Protein AF-A0A2M7GR58-F1 (afdb_monomer_lite)

pLDDT: mean 93.55, std 8.05, range [54.44, 98.44]

Radius of gyration: 18.48 Å; chains: 1; bounding box: 37×31×49 Å

Foldseek 3Di:
DLLVVDDPVCNVPVLVNLQVQLPDPDLVSNQVNLQSVVVVVVCQQWPPGPPVDDRDDSVVSSVVSNVVSVCVVCVNVDPDDCVCLVCLVVCLVAQEEAEAECAAPPDHVVVVVSSCVSSDPRYHYDHQDRTYHDCPDPSNVVSVVVVVVVCVVPPD

Secondary structure (DSSP, 8-state):
--GGGS-TTGGG-HHHHHHHHHT-S-HHHHHHHHHHHHHHHHTTS-SSPPSS-----HHHHHHHHHHHHHHHHTGGG-SSS-HHHHTGGGTTTS-EEEEEETT-SSS-HHHHHHHHHHHGGGEEEEEETT--S-TTSHHHHHHHHHHHHHHHHHH-

Structure (mmCIF, N/CA/C/O backbone):
data_AF-A0A2M7GR58-F1
#
_entry.id   AF-A0A2M7GR58-F1
#
loop_
_atom_site.group_PDB
_atom_site.id
_atom_site.type_symbol
_atom_site.label_atom_id
_atom_site.label_alt_id
_atom_site.label_comp_id
_atom_site.label_asym_id
_atom_site.label_entity_id
_atom_site.label_seq_id
_atom_site.pdbx_PDB_ins_code
_atom_site.Cartn_x
_atom_site.Cartn_y
_atom_site.Cartn_z
_atom_site.occupancy
_atom_site.B_iso_or_equiv
_atom_site.auth_seq_id
_atom_site.auth_comp_id
_atom_site.auth_asym_id
_atom_site.auth_atom_id
_atom_site.pdbx_PDB_model_num
ATOM 1 N N . ASP A 1 1 ? -0.752 2.632 20.221 1.00 73.44 1 ASP A N 1
ATOM 2 C CA . ASP A 1 1 ? -0.985 1.403 19.451 1.00 73.44 1 ASP A CA 1
ATOM 3 C C . ASP A 1 1 ? -2.390 1.497 18.858 1.00 73.44 1 ASP A C 1
ATOM 5 O O . ASP A 1 1 ? -3.279 1.997 19.540 1.00 73.44 1 ASP A O 1
ATOM 9 N N . LEU A 1 2 ? -2.560 1.154 17.578 1.00 89.31 2 LEU A N 1
ATOM 10 C CA . LEU A 1 2 ? -3.825 1.288 16.843 1.00 89.31 2 LEU A CA 1
ATOM 11 C C . LEU A 1 2 ? -4.918 0.441 17.514 1.00 89.31 2 LEU A C 1
ATOM 13 O O . LEU A 1 2 ? -5.988 0.927 17.863 1.00 89.31 2 LEU A O 1
ATOM 17 N N . VAL A 1 3 ? -4.598 -0.821 17.805 1.00 93.44 3 VAL A N 1
ATOM 18 C CA . VAL A 1 3 ? -5.557 -1.796 18.345 1.00 93.44 3 VAL A CA 1
ATOM 19 C C . VAL A 1 3 ? -5.870 -1.538 19.823 1.00 93.44 3 VAL A C 1
ATOM 21 O O . VAL A 1 3 ? -6.957 -1.865 20.296 1.00 93.44 3 VAL A O 1
ATOM 24 N N . SER A 1 4 ? -4.966 -0.894 20.568 1.00 92.62 4 SER A N 1
ATOM 25 C CA . SER A 1 4 ? -5.182 -0.596 21.992 1.00 92.62 4 SER A CA 1
ATOM 26 C C . SER A 1 4 ? -6.291 0.431 22.252 1.00 92.62 4 SER A C 1
ATOM 28 O O . SER A 1 4 ? -6.685 0.607 23.401 1.00 92.62 4 SER A O 1
ATOM 30 N N . ARG A 1 5 ? -6.748 1.154 21.220 1.00 92.88 5 ARG A N 1
ATOM 31 C CA . ARG A 1 5 ? -7.836 2.146 21.307 1.00 92.88 5 ARG A CA 1
ATOM 32 C C . ARG A 1 5 ? -9.227 1.534 21.129 1.00 92.88 5 ARG A C 1
ATOM 34 O O . ARG A 1 5 ? -10.212 2.232 21.358 1.00 92.88 5 ARG A O 1
ATOM 41 N N . LEU A 1 6 ? -9.283 0.275 20.703 1.00 95.75 6 LEU A N 1
ATOM 42 C CA . LEU A 1 6 ? -10.509 -0.444 20.393 1.00 95.75 6 LEU A CA 1
ATOM 43 C C . LEU A 1 6 ? -10.975 -1.280 21.589 1.00 95.75 6 LEU A C 1
ATOM 45 O O . LEU A 1 6 ? -10.151 -1.801 22.351 1.00 95.75 6 LEU A O 1
ATOM 49 N N . ASP A 1 7 ? -12.286 -1.438 21.740 1.00 96.56 7 ASP A N 1
ATOM 50 C CA . ASP A 1 7 ? -12.864 -2.419 22.661 1.00 96.56 7 ASP A CA 1
ATOM 51 C C . ASP A 1 7 ? -12.791 -3.860 22.106 1.00 96.56 7 ASP A C 1
ATOM 53 O O . ASP A 1 7 ? -12.335 -4.106 20.990 1.00 96.56 7 ASP A O 1
ATOM 57 N N . GLU A 1 8 ? -13.201 -4.856 22.898 1.00 96.62 8 GLU A N 1
ATOM 58 C CA . GLU A 1 8 ? -13.115 -6.270 22.492 1.00 96.62 8 GLU A CA 1
ATOM 59 C C . GLU A 1 8 ? -14.002 -6.631 21.290 1.00 96.62 8 GLU A C 1
ATOM 61 O O . GLU A 1 8 ? -13.688 -7.578 20.562 1.00 96.62 8 GLU A O 1
ATOM 66 N N . GLN A 1 9 ? -15.091 -5.891 21.067 1.00 96.69 9 GLN A N 1
ATOM 67 C CA . GLN A 1 9 ? -15.973 -6.089 19.923 1.00 96.69 9 GLN A CA 1
ATOM 68 C C . GLN A 1 9 ? -15.368 -5.454 18.667 1.00 96.69 9 GLN A C 1
ATOM 70 O O . GLN A 1 9 ? -15.301 -6.105 17.626 1.00 96.69 9 GLN A O 1
ATOM 75 N N . GLU A 1 10 ? -14.872 -4.222 18.771 1.00 96.56 10 GLU A N 1
ATOM 76 C CA . GLU A 1 10 ? -14.177 -3.510 17.697 1.00 96.56 10 GLU A CA 1
ATOM 77 C C . GLU A 1 10 ? -12.921 -4.265 17.227 1.00 96.56 10 GLU A C 1
ATOM 79 O O . GLU A 1 10 ? -12.618 -4.289 16.036 1.00 96.56 10 GLU A O 1
ATOM 84 N N . LYS A 1 11 ? -12.215 -4.956 18.131 1.00 96.38 11 LYS A N 1
ATOM 85 C CA . LYS A 1 11 ? -11.037 -5.775 17.787 1.00 96.38 11 LYS A CA 1
ATOM 86 C C . LYS A 1 11 ? -11.334 -6.966 16.874 1.00 96.38 11 LYS A C 1
ATOM 88 O O . LYS A 1 11 ? -10.402 -7.478 16.259 1.00 96.38 11 LYS A O 1
ATOM 93 N N . GLN A 1 12 ? -12.588 -7.417 16.782 1.00 97.00 12 GLN A N 1
ATOM 94 C CA . GLN A 1 12 ? -12.956 -8.524 15.889 1.00 97.00 12 GLN A CA 1
ATOM 95 C C . GLN A 1 12 ? -12.867 -8.125 14.409 1.00 97.00 12 GLN A C 1
ATOM 97 O O . GLN A 1 12 ? -12.612 -8.979 13.564 1.00 97.00 12 GLN A O 1
ATOM 102 N N . ASP A 1 13 ? -13.049 -6.837 14.105 1.00 97.25 13 ASP A N 1
ATOM 103 C CA . ASP A 1 13 ? -12.882 -6.268 12.769 1.00 97.25 13 ASP A CA 1
ATOM 104 C C . ASP A 1 13 ? -12.360 -4.829 12.883 1.00 97.25 13 ASP A C 1
ATOM 106 O O . ASP A 1 13 ? -13.108 -3.847 12.876 1.00 97.25 13 ASP A O 1
ATOM 110 N N . VAL A 1 14 ? -11.034 -4.723 13.005 1.00 96.62 14 VAL A N 1
ATOM 111 C CA . VAL A 1 14 ? -10.322 -3.449 13.178 1.00 96.62 14 VAL A CA 1
ATOM 112 C C . VAL A 1 14 ? -10.626 -2.485 12.030 1.00 96.62 14 VAL A C 1
ATOM 114 O O . VAL A 1 14 ? -10.794 -1.288 12.263 1.00 96.62 14 VAL A O 1
ATOM 117 N N . LEU A 1 15 ? -10.728 -2.988 10.796 1.00 96.81 15 LEU A N 1
ATOM 118 C CA . LEU A 1 15 ? -10.986 -2.152 9.629 1.00 96.81 15 LEU A CA 1
ATOM 119 C C . LEU A 1 15 ? -12.408 -1.580 9.665 1.00 96.81 15 LEU A C 1
ATOM 121 O O . LEU A 1 15 ? -12.582 -0.374 9.482 1.00 96.81 15 LEU A O 1
ATOM 125 N N . ALA A 1 16 ? -13.417 -2.416 9.925 1.00 97.50 16 ALA A N 1
ATOM 126 C CA . ALA A 1 16 ? -14.797 -1.952 10.031 1.00 97.50 16 ALA A CA 1
ATOM 127 C C . ALA A 1 16 ? -14.978 -0.962 11.193 1.00 97.50 16 ALA A C 1
ATOM 129 O O . ALA A 1 16 ? -15.662 0.053 11.030 1.00 97.50 16 ALA A O 1
ATOM 130 N N . ALA A 1 17 ? -14.326 -1.214 12.333 1.00 97.44 17 ALA A N 1
ATOM 131 C CA . ALA A 1 17 ? -14.343 -0.318 13.485 1.00 97.44 17 ALA A CA 1
ATOM 132 C C . ALA A 1 17 ? -13.756 1.058 13.138 1.00 97.44 17 ALA A C 1
ATOM 134 O O . ALA A 1 17 ? -14.419 2.082 13.322 1.00 97.44 17 ALA A O 1
ATOM 135 N N . TYR A 1 18 ? -12.548 1.101 12.568 1.00 97.69 18 TYR A N 1
ATOM 136 C CA . TYR A 1 18 ? -11.923 2.365 12.181 1.00 97.69 18 TYR A CA 1
ATOM 137 C C . TYR A 1 18 ? -12.708 3.095 11.092 1.00 97.69 18 TYR A C 1
ATOM 139 O O . TYR A 1 18 ? -12.902 4.302 11.211 1.00 97.69 18 TYR A O 1
ATOM 147 N N . HIS A 1 19 ? -13.245 2.392 10.092 1.00 98.12 19 HIS A N 1
ATOM 148 C CA . HIS A 1 19 ? -14.119 3.013 9.096 1.00 98.12 19 HIS A CA 1
ATOM 149 C C . HIS A 1 19 ? -15.336 3.687 9.751 1.00 98.12 19 HIS A C 1
ATOM 151 O O . HIS A 1 19 ? -15.616 4.852 9.475 1.00 98.12 19 HIS A O 1
ATOM 157 N N . ALA A 1 20 ? -16.035 3.007 10.666 1.00 96.94 20 ALA A N 1
ATOM 158 C CA . ALA A 1 20 ? -17.197 3.579 11.350 1.00 96.94 20 ALA A CA 1
ATOM 159 C C . ALA A 1 20 ? -16.842 4.835 12.167 1.00 96.94 20 ALA A C 1
ATOM 161 O O . ALA A 1 20 ? -17.563 5.834 12.118 1.00 96.94 20 ALA A O 1
ATOM 162 N N . ARG A 1 21 ? -15.710 4.811 12.877 1.00 96.69 21 ARG A N 1
ATOM 163 C CA . ARG A 1 21 ? -15.220 5.939 13.687 1.00 96.69 21 ARG A CA 1
ATOM 164 C C . ARG A 1 21 ? -14.787 7.125 12.821 1.00 96.69 21 ARG A C 1
ATOM 166 O O . ARG A 1 21 ? -15.076 8.272 13.150 1.00 96.69 21 ARG A O 1
ATOM 173 N N . LEU A 1 22 ? -14.154 6.858 11.680 1.00 97.44 22 LEU A N 1
ATOM 174 C CA . LEU A 1 22 ? -13.642 7.872 10.752 1.00 97.44 22 LEU A CA 1
ATOM 175 C C . LEU A 1 22 ? -14.723 8.492 9.852 1.00 97.44 22 LEU A C 1
ATOM 177 O O . LEU A 1 22 ? -14.525 9.583 9.315 1.00 97.44 22 LEU A O 1
ATOM 181 N N . MET A 1 23 ? -15.877 7.842 9.692 1.00 97.06 23 MET A N 1
ATOM 182 C CA . MET A 1 23 ? -17.001 8.380 8.912 1.00 97.06 23 MET A CA 1
ATOM 183 C C . MET A 1 23 ? -17.931 9.307 9.705 1.00 97.06 23 MET A C 1
ATOM 185 O O . MET A 1 23 ? -18.877 9.847 9.133 1.00 97.06 23 MET A O 1
ATOM 189 N N . GLN A 1 24 ? -17.668 9.540 10.994 1.00 95.12 24 GLN A N 1
ATOM 190 C CA . GLN A 1 24 ? -18.413 10.523 11.787 1.00 95.12 24 GLN A CA 1
ATOM 191 C C . GLN A 1 24 ? -18.279 11.935 11.199 1.00 95.12 24 GLN A C 1
ATOM 193 O O . GLN A 1 24 ? -17.208 12.312 10.731 1.00 95.12 24 GLN A O 1
ATOM 198 N N . GLU A 1 25 ? -19.339 12.747 11.254 1.00 94.62 25 GLU A N 1
ATOM 199 C CA . GLU A 1 25 ? -19.321 14.113 10.702 1.00 94.62 25 GLU A CA 1
ATOM 200 C C . GLU A 1 25 ? -18.455 15.081 11.525 1.00 94.62 25 GLU A C 1
ATOM 202 O O . GLU A 1 25 ? -17.779 15.945 10.956 1.00 94.62 25 GLU A O 1
ATOM 207 N N . ASP A 1 26 ? -18.414 14.904 12.849 1.00 95.81 26 ASP A N 1
ATOM 208 C CA . ASP A 1 26 ? -17.619 15.739 13.750 1.00 95.81 26 ASP A CA 1
ATOM 209 C C . ASP A 1 26 ? -16.119 15.438 13.609 1.00 95.81 26 ASP A C 1
ATOM 211 O O . ASP A 1 26 ? -15.635 14.358 13.953 1.00 95.81 26 ASP A O 1
ATOM 215 N N . VAL A 1 27 ? -15.376 16.429 13.111 1.00 93.75 27 VAL A N 1
ATOM 216 C CA . VAL A 1 27 ? -13.919 16.368 12.927 1.00 93.75 27 VAL A CA 1
ATOM 217 C C . VAL A 1 27 ? -13.210 16.153 14.262 1.00 93.75 27 VAL A C 1
ATOM 219 O O . VAL A 1 27 ? -12.264 15.373 14.330 1.00 93.75 27 VAL A O 1
ATOM 222 N N . ASN A 1 28 ? -13.665 16.813 15.331 1.00 93.69 28 ASN A N 1
ATOM 223 C CA . ASN A 1 28 ? -13.009 16.726 16.633 1.00 93.69 28 ASN A CA 1
ATOM 224 C C . ASN A 1 28 ? -13.177 15.332 17.242 1.00 93.69 28 ASN A C 1
ATOM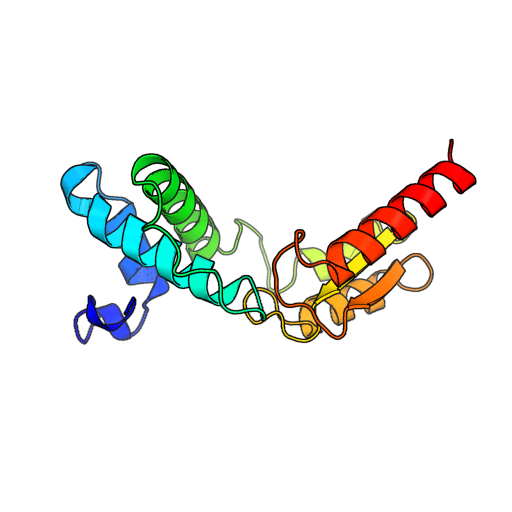 226 O O . ASN A 1 28 ? -12.242 14.820 17.855 1.00 93.69 28 ASN A O 1
ATOM 230 N N . ALA A 1 29 ? -14.343 14.711 17.038 1.00 92.31 29 ALA A N 1
ATOM 231 C CA . ALA A 1 29 ? -14.637 13.374 17.544 1.00 92.31 29 ALA A CA 1
ATOM 232 C C . ALA A 1 29 ? -13.734 12.298 16.919 1.00 92.31 29 ALA A C 1
ATOM 234 O O . ALA A 1 29 ? -13.268 11.407 17.627 1.00 92.31 29 ALA A O 1
ATOM 235 N N . ARG A 1 30 ? -13.431 12.408 15.617 1.00 95.44 30 ARG A N 1
ATOM 236 C CA . ARG A 1 30 ? -12.626 11.412 14.884 1.00 95.44 30 ARG A CA 1
ATOM 237 C C . ARG A 1 30 ? -11.130 11.725 14.784 1.00 95.44 30 ARG A C 1
ATOM 239 O O . ARG A 1 30 ? -10.362 10.860 14.368 1.00 95.44 30 ARG A O 1
ATOM 246 N N . GLN A 1 31 ? -10.693 12.932 15.159 1.00 95.62 31 GLN A N 1
ATOM 247 C CA . GLN A 1 31 ? -9.315 13.402 14.948 1.00 95.62 31 GLN A CA 1
ATOM 248 C C . GLN A 1 31 ? -8.257 12.451 15.525 1.00 95.62 31 GLN A C 1
ATOM 250 O O . GLN A 1 31 ? -7.266 12.144 14.865 1.00 95.62 31 GLN A O 1
ATOM 255 N N . GLU A 1 32 ? -8.444 11.984 16.759 1.00 95.06 32 GLU A N 1
ATOM 256 C CA . GLU A 1 32 ? -7.461 11.113 17.411 1.00 95.06 32 GLU A CA 1
ATOM 257 C C . GLU A 1 32 ? -7.371 9.732 16.751 1.00 95.06 32 GLU A C 1
ATOM 259 O O . GLU A 1 32 ? -6.297 9.135 16.728 1.00 95.06 32 GLU A O 1
ATOM 264 N N . ASP A 1 33 ? -8.472 9.238 16.186 1.00 96.00 33 ASP A N 1
ATOM 265 C CA . ASP A 1 33 ? -8.487 7.959 15.478 1.00 96.00 33 ASP A CA 1
ATOM 266 C C . ASP A 1 33 ? -7.871 8.090 14.083 1.00 96.00 33 ASP A C 1
ATOM 268 O O . ASP A 1 33 ? -7.126 7.206 13.665 1.00 96.00 33 ASP A O 1
ATOM 272 N N . ALA A 1 34 ? -8.081 9.227 13.412 1.00 96.50 34 ALA A N 1
ATOM 273 C CA . ALA A 1 34 ? -7.407 9.550 12.157 1.00 96.50 34 ALA A CA 1
ATOM 274 C C . ALA A 1 34 ? -5.888 9.656 12.334 1.00 96.50 34 ALA A C 1
ATOM 276 O O . ALA A 1 34 ? -5.121 9.116 11.542 1.00 96.50 34 ALA A O 1
ATOM 277 N N . ILE A 1 35 ? -5.433 10.314 13.401 1.00 95.19 35 ILE A N 1
ATOM 278 C CA . ILE A 1 35 ? -4.001 10.379 13.704 1.00 95.19 35 ILE A CA 1
ATOM 279 C C . ILE A 1 35 ? -3.456 8.988 14.032 1.00 95.19 35 ILE A C 1
ATOM 281 O O . ILE A 1 35 ? -2.392 8.632 13.539 1.00 95.19 35 ILE A O 1
ATOM 285 N N . ALA A 1 36 ? -4.174 8.194 14.830 1.00 94.56 36 ALA A N 1
ATOM 286 C CA . ALA A 1 36 ? -3.729 6.850 15.183 1.00 94.56 36 ALA A CA 1
ATOM 287 C C . ALA A 1 36 ? -3.575 5.939 13.954 1.00 94.56 36 ALA A C 1
ATOM 289 O O . ALA A 1 36 ? -2.596 5.200 13.881 1.00 94.56 36 ALA A O 1
ATOM 290 N N . TRP A 1 37 ? -4.508 6.013 12.999 1.00 95.44 37 TRP A N 1
ATOM 291 C CA . TRP A 1 37 ? -4.424 5.298 11.724 1.00 95.44 37 TRP A CA 1
ATOM 292 C C . TRP A 1 37 ? -3.198 5.726 10.915 1.00 95.44 37 TRP A C 1
ATOM 294 O O . TRP A 1 37 ? -2.361 4.890 10.583 1.00 95.44 37 TRP A O 1
ATOM 304 N N . ALA A 1 38 ? -3.046 7.031 10.677 1.00 93.75 38 ALA A N 1
ATOM 305 C CA . ALA A 1 38 ? -1.931 7.564 9.901 1.00 93.75 38 ALA A CA 1
ATOM 306 C C . ALA A 1 38 ? -0.565 7.277 10.553 1.00 93.75 38 ALA A C 1
ATOM 308 O O . ALA A 1 38 ? 0.391 6.932 9.866 1.00 93.75 38 ALA A O 1
ATOM 309 N N . ASP A 1 39 ? -0.451 7.391 11.879 1.00 91.56 39 ASP A N 1
ATOM 310 C CA . ASP A 1 39 ? 0.788 7.084 12.602 1.00 91.56 39 ASP A CA 1
ATOM 311 C C . ASP A 1 39 ? 1.115 5.582 12.552 1.00 91.56 39 ASP A C 1
ATOM 313 O O . ASP A 1 39 ? 2.283 5.212 12.422 1.00 91.56 39 ASP A O 1
ATOM 317 N N . TRP A 1 40 ? 0.102 4.710 12.628 1.00 91.38 40 TRP A N 1
ATOM 318 C CA . TRP A 1 40 ? 0.289 3.269 12.456 1.00 91.38 40 TRP A CA 1
ATOM 319 C C . TRP A 1 40 ? 0.804 2.936 11.057 1.00 91.38 40 TRP A C 1
ATOM 321 O O . TRP A 1 40 ? 1.820 2.253 10.946 1.00 91.38 40 TRP A O 1
ATOM 331 N N . GLU A 1 41 ? 0.171 3.456 10.008 1.00 89.75 41 GLU A N 1
ATOM 332 C CA . GLU A 1 41 ? 0.609 3.220 8.632 1.00 89.75 41 GLU A CA 1
ATOM 333 C C . GLU A 1 41 ? 2.035 3.746 8.409 1.00 89.75 41 GLU A C 1
ATOM 335 O O . GLU A 1 41 ? 2.910 3.006 7.958 1.00 89.75 41 GLU A O 1
ATOM 340 N N . ASN A 1 42 ? 2.320 4.981 8.841 1.00 88.81 42 ASN A N 1
ATOM 341 C CA . ASN A 1 42 ? 3.653 5.587 8.763 1.00 88.81 42 ASN A CA 1
ATOM 342 C C . ASN A 1 42 ? 4.728 4.796 9.523 1.00 88.81 42 ASN A C 1
ATOM 344 O O . ASN A 1 42 ? 5.906 4.896 9.190 1.00 88.81 42 ASN A O 1
ATOM 348 N N . SER A 1 43 ? 4.366 4.002 10.532 1.00 87.69 43 SER A N 1
ATOM 349 C CA . SER A 1 43 ? 5.332 3.148 11.233 1.00 87.69 43 SER A CA 1
ATOM 350 C C . SER A 1 43 ? 5.777 1.930 10.411 1.00 87.69 43 SER A C 1
ATOM 352 O O . SER A 1 43 ? 6.795 1.320 10.731 1.00 87.69 43 SER A O 1
ATOM 354 N N . LEU A 1 44 ? 5.043 1.593 9.345 1.00 88.50 44 LEU A N 1
ATOM 355 C CA . LEU A 1 44 ? 5.256 0.412 8.506 1.00 88.50 44 LEU A CA 1
ATOM 356 C C . LEU A 1 44 ? 5.902 0.737 7.148 1.00 88.50 44 LEU A C 1
ATOM 358 O O . LEU A 1 44 ? 6.273 -0.181 6.417 1.00 88.50 44 LEU A O 1
ATOM 362 N N . ILE A 1 45 ? 6.045 2.021 6.790 1.00 87.25 45 ILE A N 1
ATOM 363 C CA . ILE A 1 45 ? 6.443 2.416 5.427 1.00 87.25 45 ILE A CA 1
ATOM 364 C C . ILE A 1 45 ? 7.919 2.160 5.091 1.00 87.25 45 ILE A C 1
ATOM 366 O O . ILE A 1 45 ? 8.259 2.048 3.918 1.00 87.25 45 ILE A O 1
ATOM 370 N N . SER A 1 46 ? 8.817 2.119 6.074 1.00 85.00 46 SER A N 1
ATOM 371 C CA . SER A 1 46 ? 10.273 2.119 5.853 1.00 85.00 46 SER A CA 1
ATOM 372 C C . SER A 1 46 ? 10.954 1.084 6.740 1.00 85.00 46 SER A C 1
ATOM 374 O O . SER A 1 46 ? 10.568 0.916 7.897 1.00 85.00 46 SER A O 1
ATOM 376 N N . ILE A 1 47 ? 11.988 0.414 6.219 1.00 84.19 47 ILE A N 1
ATOM 377 C CA . ILE A 1 47 ? 12.808 -0.514 7.020 1.00 84.19 47 ILE A CA 1
ATOM 378 C C . ILE A 1 47 ? 13.711 0.263 7.966 1.00 84.19 47 ILE A C 1
ATOM 380 O O . ILE A 1 47 ? 13.887 -0.114 9.127 1.00 84.19 47 ILE A O 1
ATOM 384 N N . ALA A 1 48 ? 14.319 1.341 7.464 1.00 73.75 48 ALA A N 1
ATOM 385 C CA . ALA A 1 48 ? 15.030 2.265 8.325 1.00 73.75 48 ALA A CA 1
ATOM 386 C C . ALA A 1 48 ? 13.989 2.877 9.260 1.00 73.75 48 ALA A C 1
ATOM 388 O O . ALA A 1 48 ? 13.029 3.484 8.776 1.00 73.75 48 ALA A O 1
ATOM 389 N N . SER A 1 49 ? 14.153 2.677 10.575 1.00 59.44 49 SER A N 1
ATOM 390 C CA . SER A 1 49 ? 13.271 3.298 11.558 1.00 59.44 49 SER A CA 1
ATOM 391 C C . SER A 1 49 ? 13.173 4.779 11.216 1.00 59.44 49 SER A C 1
ATOM 393 O O . SER A 1 49 ? 14.223 5.427 11.130 1.00 59.44 49 SER A O 1
ATOM 395 N N . PRO A 1 50 ? 11.966 5.315 10.970 1.00 56.25 50 PRO A N 1
ATOM 396 C CA . PRO A 1 50 ? 11.851 6.742 10.777 1.00 56.25 50 PRO A CA 1
ATOM 397 C C . PRO A 1 50 ? 12.471 7.411 12.009 1.00 56.25 50 PRO A C 1
ATOM 399 O O . PRO A 1 50 ? 12.227 6.982 13.142 1.00 56.25 50 PRO A O 1
ATOM 402 N N . GLU A 1 51 ? 13.297 8.440 11.786 1.00 56.84 51 GLU A N 1
ATOM 403 C CA . GLU A 1 51 ? 13.524 9.496 12.784 1.00 56.84 51 GLU A CA 1
ATOM 404 C C . GLU A 1 51 ? 12.204 9.707 13.531 1.00 56.84 51 GLU A C 1
ATOM 406 O O . GLU A 1 51 ? 11.188 9.785 12.832 1.00 56.84 51 GLU A O 1
ATOM 411 N N . PRO A 1 52 ? 12.178 9.718 14.883 1.00 54.44 52 PRO A N 1
ATOM 412 C CA . PRO A 1 52 ? 10.953 9.601 15.673 1.00 54.44 52 PRO A CA 1
ATOM 413 C C . PRO A 1 52 ? 9.871 10.470 15.052 1.00 54.44 52 PRO A C 1
ATOM 415 O O . PRO A 1 52 ? 9.959 11.699 15.097 1.00 54.44 52 PRO A O 1
ATOM 418 N N . SER A 1 53 ? 8.929 9.820 14.360 1.00 59.44 53 SER A N 1
ATOM 419 C CA . SER A 1 53 ? 8.104 10.529 13.395 1.00 59.44 53 SER A CA 1
ATOM 420 C C . SER A 1 53 ? 7.326 11.581 14.159 1.00 59.44 53 SER A C 1
ATOM 422 O O . SER A 1 53 ? 6.620 11.259 15.120 1.00 59.44 53 SER A O 1
ATOM 424 N N . SER A 1 54 ? 7.465 12.847 13.766 1.00 66.56 54 SER A N 1
ATOM 425 C CA . SER A 1 54 ? 6.560 13.879 14.248 1.00 66.56 54 SER A CA 1
ATOM 426 C C . SER A 1 54 ? 5.140 13.385 14.000 1.00 66.56 54 SER A C 1
ATOM 428 O O . SER A 1 54 ? 4.833 12.991 12.873 1.00 66.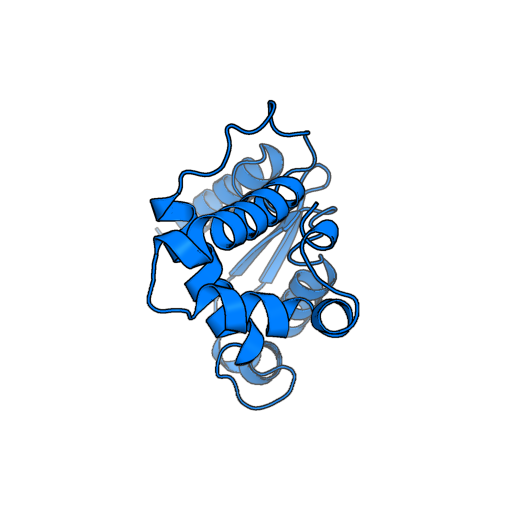56 54 SER A O 1
ATOM 430 N N . ARG A 1 55 ? 4.315 13.390 15.050 1.00 77.88 55 ARG A N 1
ATOM 431 C CA . ARG A 1 55 ? 2.896 13.024 14.999 1.00 77.88 55 ARG A CA 1
ATOM 432 C C . ARG A 1 55 ? 2.255 13.549 13.713 1.00 77.88 55 ARG A C 1
ATOM 434 O O . ARG A 1 55 ? 2.478 14.712 13.356 1.00 77.88 55 ARG A O 1
ATOM 441 N N . SER A 1 56 ? 1.479 12.708 13.031 1.00 85.31 56 SER A N 1
ATOM 442 C CA . SER A 1 56 ? 0.899 13.056 11.734 1.00 85.31 56 SER A CA 1
ATOM 443 C C . SER A 1 56 ? 0.130 14.379 11.790 1.00 85.31 56 SER A C 1
ATOM 445 O O . SER A 1 56 ? -0.589 14.668 12.750 1.00 85.31 56 SER A O 1
ATOM 447 N N . ASN A 1 57 ? 0.265 15.195 10.739 1.00 92.75 57 ASN A N 1
ATOM 448 C CA . ASN A 1 57 ? -0.503 16.433 10.608 1.00 92.75 57 ASN A CA 1
ATOM 44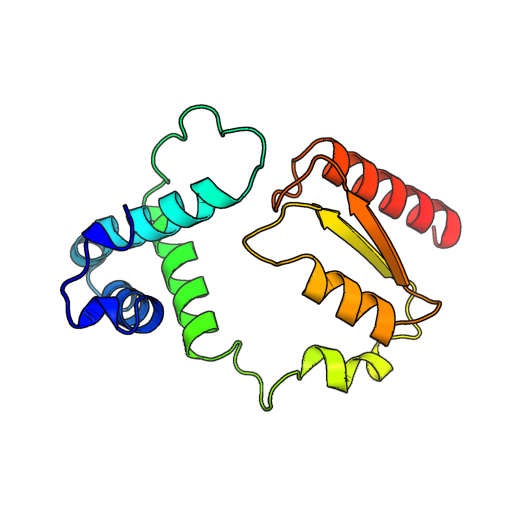9 C C . ASN A 1 57 ? -2.013 16.110 10.658 1.00 92.75 57 ASN A C 1
ATOM 451 O O . ASN A 1 57 ? -2.461 15.334 9.812 1.00 92.75 57 ASN A O 1
ATOM 455 N N . PRO A 1 58 ? -2.807 16.717 11.564 1.00 93.62 58 PRO A N 1
ATOM 456 C CA . PRO A 1 58 ? -4.204 16.325 11.767 1.00 93.62 58 PRO A CA 1
ATOM 457 C C . PRO A 1 58 ? -5.077 16.408 10.511 1.00 93.62 58 PRO A C 1
ATOM 459 O O . PRO A 1 58 ? -5.873 15.511 10.257 1.00 93.62 58 PRO A O 1
ATOM 462 N N . ALA A 1 59 ? -4.906 17.448 9.689 1.00 94.25 59 ALA A N 1
ATOM 463 C CA . ALA A 1 59 ? -5.706 17.621 8.478 1.00 94.25 59 ALA A CA 1
ATOM 464 C C . ALA A 1 59 ? -5.361 16.569 7.412 1.00 94.25 59 ALA A C 1
ATOM 466 O O . ALA A 1 59 ? -6.251 16.029 6.756 1.00 94.25 59 ALA A O 1
ATOM 467 N N . ARG A 1 60 ? -4.070 16.243 7.260 1.00 94.50 60 ARG A N 1
ATOM 468 C CA . ARG A 1 60 ? -3.627 15.167 6.362 1.00 94.50 60 ARG A CA 1
ATOM 469 C C . ARG A 1 60 ? -4.073 13.798 6.874 1.00 94.50 60 ARG A C 1
ATOM 471 O O . ARG A 1 60 ? -4.532 12.992 6.073 1.00 94.50 60 ARG A O 1
ATOM 478 N N . ALA A 1 61 ? -3.958 13.565 8.181 1.00 95.94 61 ALA A N 1
ATOM 479 C CA . ALA A 1 61 ? -4.376 12.333 8.836 1.00 95.94 61 ALA A CA 1
ATOM 480 C C . ALA A 1 61 ? -5.885 12.086 8.671 1.00 95.94 61 ALA A C 1
ATOM 482 O O . ALA A 1 61 ? -6.278 10.969 8.344 1.00 95.94 61 ALA A O 1
ATOM 483 N N . ASP A 1 62 ? -6.725 13.120 8.821 1.00 96.62 62 ASP A N 1
ATOM 484 C CA . ASP A 1 62 ? -8.173 13.016 8.572 1.00 96.62 62 ASP A CA 1
ATOM 485 C C . ASP A 1 62 ? -8.464 12.591 7.133 1.00 96.62 62 ASP A C 1
ATOM 487 O O . ASP A 1 62 ? -9.221 11.650 6.901 1.00 96.62 62 ASP A O 1
ATOM 491 N N . ALA A 1 63 ? -7.835 13.255 6.161 1.00 96.56 63 ALA A N 1
ATOM 492 C CA . ALA A 1 63 ? -8.065 12.969 4.753 1.00 96.56 63 ALA A CA 1
ATOM 493 C C . ALA A 1 63 ? -7.633 11.544 4.371 1.00 96.56 63 ALA A C 1
ATOM 495 O O . ALA A 1 63 ? -8.432 10.808 3.793 1.00 96.56 63 ALA A O 1
ATOM 496 N N . ILE A 1 64 ? -6.397 11.152 4.704 1.00 96.00 64 ILE A N 1
ATOM 497 C CA . ILE A 1 64 ? -5.836 9.857 4.295 1.00 96.00 64 ILE A CA 1
ATOM 498 C C . ILE A 1 64 ? -6.608 8.695 4.923 1.00 96.00 64 ILE A C 1
ATOM 500 O O . ILE A 1 64 ? -7.141 7.857 4.201 1.00 96.00 64 ILE A O 1
ATOM 504 N N . SER A 1 65 ? -6.819 8.735 6.241 1.00 97.19 65 SER A N 1
ATOM 505 C CA . SER A 1 65 ? -7.451 7.638 6.979 1.00 97.19 65 SER A CA 1
ATOM 506 C C . SER A 1 65 ? -8.890 7.409 6.529 1.00 97.19 65 SER A C 1
ATOM 508 O O . SER A 1 65 ? -9.340 6.272 6.400 1.00 97.19 65 SER A O 1
ATOM 510 N N . ARG A 1 66 ? -9.636 8.486 6.253 1.00 97.75 66 ARG A N 1
ATOM 511 C CA . ARG A 1 66 ? -11.017 8.382 5.764 1.00 97.75 66 ARG A CA 1
ATOM 512 C C . ARG A 1 66 ? -11.074 7.792 4.365 1.00 97.75 66 ARG A C 1
ATOM 514 O O . ARG A 1 66 ? -11.888 6.909 4.119 1.00 97.75 66 ARG A O 1
ATOM 521 N N . ILE A 1 67 ? -10.235 8.279 3.453 1.00 97.94 67 ILE A N 1
ATOM 522 C CA . ILE A 1 67 ? -10.230 7.805 2.066 1.00 97.94 67 ILE A CA 1
ATOM 523 C C . ILE A 1 67 ? -9.799 6.337 2.019 1.00 97.94 67 ILE A C 1
ATOM 525 O O . ILE A 1 67 ? -10.489 5.524 1.409 1.00 97.94 67 ILE A O 1
ATOM 529 N N . GLU A 1 68 ? -8.717 5.976 2.701 1.00 97.25 68 GLU A N 1
ATOM 530 C CA . GLU A 1 68 ? -8.203 4.606 2.723 1.00 97.25 68 GLU A CA 1
ATOM 531 C C . GLU A 1 68 ? -9.204 3.625 3.303 1.00 97.25 68 GLU A C 1
ATOM 533 O O . GLU A 1 68 ? -9.600 2.682 2.619 1.00 97.25 68 GLU A O 1
ATOM 538 N N . THR A 1 69 ? -9.681 3.874 4.527 1.00 97.81 69 THR A N 1
ATOM 539 C CA . THR A 1 69 ? -10.638 2.964 5.165 1.00 97.81 69 THR A CA 1
ATOM 540 C C . THR A 1 69 ? -11.905 2.816 4.336 1.00 97.81 69 THR A C 1
ATOM 542 O O . THR A 1 69 ? -12.417 1.705 4.221 1.00 97.81 69 THR A O 1
ATOM 545 N N . HIS A 1 70 ? -12.371 3.889 3.688 1.00 98.19 70 HIS A N 1
ATOM 546 C CA . HIS A 1 70 ? -13.516 3.834 2.787 1.00 98.19 70 HIS A CA 1
ATOM 547 C C . HIS A 1 70 ? -13.272 2.926 1.577 1.00 98.19 70 HIS A C 1
ATOM 549 O O . HIS A 1 70 ? -14.123 2.100 1.247 1.00 98.19 70 HIS A O 1
ATOM 555 N N . TYR A 1 71 ? -12.114 3.027 0.925 1.00 98.12 71 TYR A N 1
ATOM 556 C CA . TYR A 1 71 ? -11.779 2.138 -0.189 1.00 98.12 71 TYR A CA 1
ATOM 557 C C . TYR A 1 71 ? -11.565 0.698 0.279 1.00 98.12 71 TYR A C 1
ATOM 559 O O . TYR A 1 71 ? -11.995 -0.231 -0.404 1.00 98.12 71 TYR A O 1
ATOM 567 N N . PHE A 1 72 ? -10.959 0.492 1.446 1.00 96.75 72 PHE A N 1
ATOM 568 C CA . PHE A 1 72 ? -10.681 -0.837 1.981 1.00 96.75 72 PHE A CA 1
ATOM 569 C C . PHE A 1 72 ? -11.965 -1.592 2.334 1.00 96.75 72 PHE A C 1
ATOM 571 O O . PHE A 1 72 ? -12.131 -2.726 1.879 1.00 96.75 72 PHE A O 1
ATOM 578 N N . VAL A 1 73 ? -12.924 -0.971 3.036 1.00 97.31 73 VAL A N 1
ATOM 579 C CA . VAL A 1 73 ? -14.205 -1.642 3.346 1.00 97.31 73 VAL A CA 1
ATOM 580 C C . VAL A 1 73 ? -15.028 -1.941 2.094 1.00 97.31 73 VAL A C 1
ATOM 582 O O . VAL A 1 73 ? -15.741 -2.940 2.046 1.00 97.31 73 VAL A O 1
ATOM 585 N N . ASN A 1 74 ? -14.897 -1.115 1.053 1.00 96.88 74 ASN A N 1
ATOM 586 C CA . ASN A 1 74 ? -15.579 -1.313 -0.225 1.00 96.88 74 ASN A CA 1
ATOM 587 C C . ASN A 1 74 ? -14.774 -2.170 -1.213 1.00 96.88 74 ASN A C 1
ATOM 589 O O . ASN A 1 74 ? -15.150 -2.261 -2.380 1.00 96.88 74 ASN A O 1
ATOM 593 N N . ARG A 1 75 ? -13.666 -2.794 -0.783 1.00 95.25 75 ARG A N 1
ATOM 594 C CA . ARG A 1 75 ? -12.813 -3.649 -1.631 1.00 95.25 75 ARG A CA 1
ATOM 595 C C . ARG A 1 75 ? -12.363 -2.951 -2.924 1.00 95.25 75 ARG A C 1
ATOM 597 O O . ARG A 1 75 ? -12.334 -3.547 -3.999 1.00 95.25 75 ARG A O 1
ATOM 604 N N . GLY A 1 76 ? -12.065 -1.657 -2.831 1.00 95.81 76 GLY A N 1
ATOM 605 C CA . GLY A 1 76 ? -11.682 -0.816 -3.965 1.00 95.81 76 GLY A CA 1
ATOM 606 C C . GLY A 1 76 ? -12.794 -0.581 -4.992 1.00 95.81 76 GLY A C 1
ATOM 607 O O . GLY A 1 76 ? -12.491 -0.131 -6.091 1.00 95.81 76 GLY A O 1
ATOM 608 N N . PHE A 1 77 ? -14.055 -0.881 -4.654 1.00 97.31 77 PHE A N 1
ATOM 609 C CA . PHE A 1 77 ? -15.216 -0.828 -5.555 1.00 97.31 77 PHE A CA 1
ATOM 610 C C . PHE A 1 77 ? -15.099 -1.748 -6.771 1.00 97.31 77 PHE A C 1
ATOM 612 O O . PHE A 1 77 ? -15.741 -1.522 -7.798 1.00 97.31 77 PHE A O 1
ATOM 619 N N . PHE A 1 78 ? -14.282 -2.792 -6.663 1.00 96.25 78 PHE A N 1
ATOM 620 C CA . PHE A 1 78 ? -14.182 -3.792 -7.704 1.00 96.25 78 PHE A CA 1
ATOM 621 C C . PHE A 1 78 ? -15.147 -4.952 -7.476 1.00 96.25 78 PHE A C 1
ATOM 623 O O . PHE A 1 78 ? -15.453 -5.339 -6.348 1.00 96.25 78 PHE A O 1
ATOM 630 N N . GLU A 1 79 ? -15.563 -5.558 -8.582 1.00 93.31 79 GLU A N 1
ATOM 631 C CA . GLU A 1 79 ? -16.272 -6.830 -8.589 1.00 93.31 79 GLU A CA 1
ATOM 632 C C . GLU A 1 79 ? -15.269 -7.989 -8.696 1.00 93.31 79 GLU A C 1
ATOM 634 O O . GLU A 1 79 ? -14.253 -7.883 -9.384 1.00 93.31 79 GLU A O 1
ATOM 639 N N . GLY A 1 80 ? -15.562 -9.111 -8.034 1.00 91.62 80 GLY A N 1
ATOM 640 C CA . GLY A 1 80 ? -14.721 -10.311 -8.069 1.00 91.62 80 GLY A CA 1
ATOM 641 C C . GLY A 1 80 ? -13.618 -10.353 -7.005 1.00 91.62 80 GLY A C 1
ATOM 642 O O . GLY A 1 80 ? -13.571 -9.548 -6.071 1.00 91.62 80 GLY A O 1
ATOM 643 N N . GLU A 1 81 ? -12.755 -11.364 -7.104 1.00 89.62 81 GLU A N 1
ATOM 644 C CA . GLU A 1 81 ? -11.683 -11.598 -6.129 1.00 89.62 81 GLU A CA 1
ATOM 645 C C . GLU A 1 81 ? -10.374 -10.926 -6.538 1.00 89.62 81 GLU A C 1
ATOM 647 O O . GLU A 1 81 ? -9.758 -10.262 -5.709 1.00 89.62 81 GLU A O 1
ATOM 652 N N . ASN A 1 82 ? -9.964 -11.057 -7.806 1.00 93.25 82 ASN A N 1
ATOM 653 C CA . ASN A 1 82 ? -8.691 -10.528 -8.300 1.00 93.25 82 ASN A CA 1
ATOM 654 C C . ASN A 1 82 ? -8.862 -9.736 -9.610 1.00 93.25 82 ASN A C 1
ATOM 656 O O . ASN A 1 82 ? -8.184 -10.018 -10.603 1.00 93.25 82 ASN A O 1
ATOM 660 N N . PRO A 1 83 ? -9.720 -8.701 -9.616 1.00 94.94 83 PRO A N 1
ATOM 661 C CA . PRO A 1 83 ? -10.135 -7.957 -10.810 1.00 94.94 83 PRO A CA 1
ATOM 662 C C . PRO A 1 83 ? -8.956 -7.438 -11.638 1.00 94.94 83 PRO A C 1
ATOM 664 O O . PRO A 1 83 ? -8.979 -7.514 -12.865 1.00 94.94 83 PRO A O 1
ATOM 667 N N . LEU A 1 84 ? -7.902 -6.935 -10.985 1.00 95.06 84 LEU A N 1
ATOM 668 C CA . LEU A 1 84 ? -6.721 -6.410 -11.670 1.00 95.06 84 LEU A CA 1
ATOM 669 C C . LEU A 1 84 ? -5.929 -7.520 -12.372 1.00 95.06 84 LEU A C 1
ATOM 671 O O . LEU A 1 84 ? -5.583 -7.366 -13.540 1.00 95.06 84 LEU A O 1
ATOM 675 N N . LEU A 1 85 ? -5.692 -8.651 -11.694 1.00 96.25 85 LEU A N 1
ATOM 676 C CA . LEU A 1 85 ? -4.957 -9.791 -12.255 1.00 96.25 85 LEU A CA 1
ATOM 677 C C . LEU A 1 85 ? -5.729 -10.452 -13.402 1.00 96.25 85 LEU A C 1
ATOM 679 O O . LEU A 1 85 ? -5.147 -10.749 -14.444 1.00 96.25 85 LEU A O 1
ATOM 683 N N . GLU A 1 86 ? -7.039 -10.627 -13.234 1.00 95.62 86 GLU A N 1
ATOM 684 C CA . GLU A 1 86 ? -7.935 -11.207 -14.243 1.00 95.62 86 GLU A CA 1
ATOM 685 C C . GLU A 1 86 ? -8.000 -10.361 -15.524 1.00 95.62 86 GLU A C 1
ATOM 687 O O . GLU A 1 86 ? -8.211 -10.889 -16.614 1.00 95.62 86 GLU A O 1
ATOM 692 N N . ASN A 1 87 ? -7.759 -9.051 -15.417 1.00 95.94 87 ASN A N 1
ATOM 693 C CA . ASN A 1 87 ? -7.818 -8.110 -16.534 1.00 95.94 87 ASN A CA 1
ATOM 694 C C . ASN A 1 87 ? -6.441 -7.707 -17.095 1.00 95.94 87 ASN A C 1
ATOM 696 O O . ASN A 1 87 ? -6.372 -6.823 -17.955 1.00 95.94 87 ASN A O 1
ATOM 700 N N . MET A 1 88 ? -5.348 -8.357 -16.677 1.00 96.44 88 MET A N 1
ATOM 701 C CA . MET A 1 88 ? -3.985 -7.991 -17.099 1.00 96.44 88 MET A CA 1
ATOM 702 C C . MET A 1 88 ? -3.756 -8.067 -18.610 1.00 96.44 88 MET A C 1
ATOM 704 O O . MET A 1 88 ? -2.959 -7.297 -19.150 1.00 96.44 88 MET A O 1
ATOM 708 N N . ASP A 1 89 ? -4.485 -8.925 -19.327 1.00 95.56 89 ASP A N 1
ATOM 709 C CA . ASP A 1 89 ? -4.392 -9.044 -20.789 1.00 95.56 89 ASP A CA 1
ATOM 710 C C . ASP A 1 89 ? -4.662 -7.719 -21.519 1.00 95.56 89 ASP A C 1
ATOM 712 O O . ASP A 1 89 ? -4.129 -7.488 -22.607 1.00 95.56 89 ASP A O 1
ATOM 716 N N . ARG A 1 90 ? -5.416 -6.809 -20.891 1.00 96.25 90 ARG A N 1
ATOM 717 C CA . ARG A 1 90 ? -5.709 -5.474 -21.425 1.00 96.25 90 ARG A CA 1
ATOM 718 C C . ARG A 1 90 ? -4.487 -4.566 -21.487 1.00 96.25 90 ARG A C 1
ATOM 720 O O . ARG A 1 90 ? -4.474 -3.666 -22.317 1.00 96.25 90 ARG A O 1
ATOM 727 N N . ILE A 1 91 ? -3.482 -4.785 -20.638 1.00 96.50 91 ILE A N 1
ATOM 728 C CA . ILE A 1 91 ? -2.280 -3.939 -20.559 1.00 96.50 91 ILE A CA 1
ATOM 729 C C . ILE A 1 91 ? -0.984 -4.705 -20.799 1.00 96.50 91 ILE A C 1
ATOM 731 O O . ILE A 1 91 ? 0.054 -4.078 -20.972 1.00 96.50 91 ILE A O 1
ATOM 735 N N . ARG A 1 92 ? -1.012 -6.044 -20.863 1.00 96.19 92 ARG A N 1
ATOM 736 C CA . ARG A 1 92 ? 0.216 -6.851 -20.923 1.00 96.19 92 ARG A CA 1
ATOM 737 C C . ARG A 1 92 ? 1.118 -6.566 -22.124 1.00 96.19 92 ARG A C 1
ATOM 739 O O . ARG A 1 92 ? 2.251 -7.013 -22.130 1.00 96.19 92 ARG A O 1
ATOM 746 N N . HIS A 1 93 ? 0.608 -5.902 -23.159 1.00 95.62 93 HIS A N 1
ATOM 747 C CA . HIS A 1 93 ? 1.359 -5.495 -24.350 1.00 95.62 93 HIS A CA 1
ATOM 748 C C . HIS A 1 93 ? 2.153 -4.193 -24.142 1.00 95.62 93 HIS A C 1
ATOM 750 O O . HIS A 1 93 ? 2.998 -3.853 -24.965 1.00 95.62 93 HIS A O 1
ATOM 756 N N . ILE A 1 94 ? 1.878 -3.461 -23.060 1.00 96.50 94 ILE A N 1
ATOM 757 C C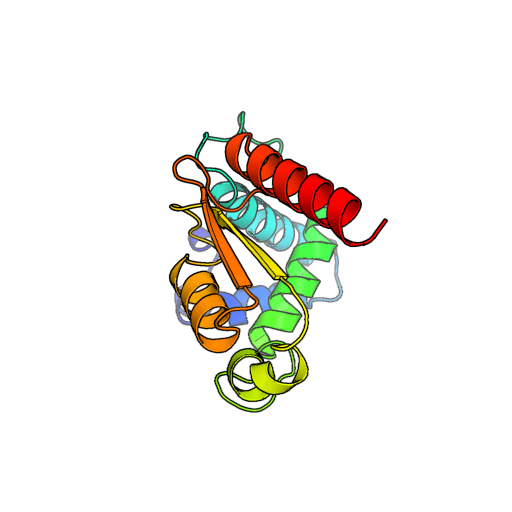A . ILE A 1 94 ? 2.575 -2.237 -22.674 1.00 96.50 94 ILE A CA 1
ATOM 758 C C . ILE A 1 94 ? 3.818 -2.636 -21.866 1.00 96.50 94 ILE A C 1
ATOM 760 O O . ILE A 1 94 ? 3.681 -3.393 -20.901 1.00 96.50 94 ILE A O 1
ATOM 764 N N . PRO A 1 95 ? 5.020 -2.148 -22.215 1.00 96.12 95 PRO A N 1
ATOM 765 C CA . PRO A 1 95 ? 6.212 -2.331 -21.392 1.00 96.12 95 PRO A CA 1
ATOM 766 C C . PRO A 1 95 ? 6.033 -1.708 -20.001 1.00 96.12 95 PRO A C 1
ATOM 768 O O . PRO A 1 95 ? 5.623 -0.554 -19.889 1.00 96.12 95 PRO A O 1
ATOM 771 N N . GLY A 1 96 ? 6.358 -2.456 -18.947 1.00 96.62 96 GLY A N 1
ATOM 772 C CA . GLY A 1 96 ? 6.180 -2.039 -17.557 1.00 96.62 96 GLY A CA 1
ATOM 773 C C . GLY A 1 96 ? 7.398 -2.333 -16.686 1.00 96.62 96 GLY A C 1
ATOM 774 O O . GLY A 1 96 ? 8.121 -3.307 -16.902 1.00 96.62 96 GLY A O 1
ATOM 775 N N . TYR A 1 97 ? 7.601 -1.496 -15.672 1.00 98.06 97 TYR A N 1
ATOM 776 C CA . TYR A 1 97 ? 8.614 -1.673 -14.632 1.00 98.06 97 TYR A CA 1
ATOM 777 C C . TYR A 1 97 ? 7.906 -1.732 -13.284 1.00 98.06 97 TYR A C 1
ATOM 779 O O . TYR A 1 97 ? 6.965 -0.978 -13.045 1.00 98.06 97 TYR A O 1
ATOM 787 N N . ILE A 1 98 ? 8.350 -2.637 -12.420 1.00 98.19 98 ILE A N 1
ATOM 788 C CA . ILE A 1 98 ? 7.809 -2.833 -11.078 1.00 98.19 98 ILE A CA 1
ATOM 789 C C . ILE A 1 98 ? 9.000 -2.808 -10.126 1.00 98.19 98 ILE A C 1
ATOM 791 O O . ILE A 1 98 ? 9.826 -3.717 -10.165 1.00 98.19 98 ILE A O 1
ATOM 795 N N . ALA A 1 99 ? 9.093 -1.776 -9.292 1.00 98.12 99 ALA A N 1
ATOM 796 C CA . ALA A 1 99 ? 10.047 -1.711 -8.192 1.00 98.12 99 ALA A CA 1
ATOM 797 C C . ALA A 1 99 ? 9.299 -2.049 -6.901 1.00 98.12 99 ALA A C 1
ATOM 799 O O . ALA A 1 99 ? 8.319 -1.385 -6.574 1.00 98.12 99 ALA A O 1
ATOM 800 N N . GLN A 1 100 ? 9.727 -3.099 -6.204 1.00 98.31 100 GLN A N 1
ATOM 801 C CA . GLN A 1 100 ? 9.067 -3.581 -4.994 1.00 98.31 100 GLN A CA 1
ATOM 802 C C . GLN A 1 100 ? 10.096 -3.813 -3.891 1.00 98.31 100 GLN A C 1
ATOM 804 O O . GLN A 1 100 ? 11.022 -4.605 -4.074 1.00 98.31 100 GLN A O 1
ATOM 809 N N . GLY A 1 101 ? 9.915 -3.192 -2.728 1.00 97.62 101 GLY A N 1
ATOM 810 C CA . GLY A 1 101 ? 10.760 -3.473 -1.572 1.00 97.62 101 GLY A CA 1
ATOM 811 C C . GLY A 1 101 ? 10.603 -4.911 -1.086 1.00 97.62 101 GLY A C 1
ATOM 812 O O . GLY A 1 101 ? 9.495 -5.448 -1.010 1.00 97.62 101 GLY A O 1
ATOM 813 N N . ARG A 1 102 ? 11.723 -5.566 -0.768 1.00 96.44 102 ARG A N 1
ATOM 814 C CA . ARG A 1 102 ? 11.755 -6.957 -0.293 1.00 96.44 102 ARG A CA 1
ATOM 815 C C . ARG A 1 102 ? 11.027 -7.135 1.039 1.00 96.44 102 ARG A C 1
ATOM 817 O O . ARG A 1 102 ? 10.493 -8.221 1.269 1.00 96.44 102 ARG A O 1
ATOM 824 N N . TYR A 1 103 ? 11.019 -6.108 1.883 1.00 95.50 103 TYR A N 1
ATOM 825 C CA . TYR A 1 103 ? 10.412 -6.146 3.214 1.00 95.50 103 TYR A CA 1
ATOM 826 C C . TYR A 1 103 ? 9.198 -5.219 3.330 1.00 95.50 103 TYR A C 1
ATOM 828 O O . TYR A 1 103 ? 8.852 -4.794 4.428 1.00 95.50 103 TYR A O 1
ATOM 836 N N . ASP A 1 104 ? 8.545 -4.903 2.210 1.00 95.69 104 ASP A N 1
ATOM 837 C CA . ASP A 1 104 ? 7.264 -4.201 2.232 1.00 95.69 104 ASP A CA 1
ATOM 838 C C . ASP A 1 104 ? 6.198 -5.076 2.914 1.00 95.69 104 ASP A C 1
ATOM 840 O O . ASP A 1 104 ? 5.829 -6.142 2.415 1.00 95.69 104 ASP A O 1
ATOM 844 N N . VAL A 1 105 ? 5.730 -4.632 4.080 1.00 93.81 105 VAL A N 1
ATOM 845 C CA . VAL A 1 105 ? 4.683 -5.300 4.867 1.00 93.81 105 VAL A CA 1
ATOM 846 C C . VAL A 1 105 ? 3.293 -4.706 4.632 1.00 93.81 105 VAL A C 1
ATOM 848 O O . VAL A 1 105 ? 2.311 -5.302 5.068 1.00 93.81 105 VAL A O 1
ATOM 851 N N . ILE A 1 106 ? 3.203 -3.567 3.936 1.00 93.12 106 ILE A N 1
ATOM 852 C CA . ILE A 1 106 ? 1.944 -2.892 3.593 1.00 93.12 106 ILE A CA 1
ATOM 853 C C . ILE A 1 106 ? 1.371 -3.519 2.321 1.00 93.12 106 ILE A C 1
ATOM 855 O O . ILE A 1 106 ? 0.226 -3.971 2.303 1.00 93.12 106 ILE A O 1
ATOM 859 N N . THR A 1 107 ? 2.192 -3.626 1.274 1.00 94.38 107 THR A N 1
ATOM 860 C CA . THR A 1 107 ? 1.855 -4.316 0.023 1.00 94.38 107 THR A CA 1
ATOM 861 C C . THR A 1 107 ? 2.843 -5.453 -0.236 1.00 94.38 107 THR A C 1
ATOM 863 O O . THR A 1 107 ? 3.850 -5.259 -0.915 1.00 94.38 107 THR A O 1
ATOM 866 N N . PRO A 1 108 ? 2.591 -6.664 0.298 1.00 95.75 108 PRO A N 1
ATOM 867 C CA . PRO A 1 108 ? 3.576 -7.738 0.292 1.00 95.75 108 PRO A CA 1
ATOM 868 C C . PRO A 1 108 ? 4.121 -8.093 -1.105 1.00 95.75 108 PRO A C 1
ATOM 870 O O . PRO A 1 108 ? 3.343 -8.184 -2.063 1.00 95.75 108 PRO A O 1
ATOM 873 N N . PRO A 1 109 ? 5.421 -8.442 -1.230 1.00 97.56 109 PRO A N 1
ATOM 874 C CA . PRO A 1 109 ? 6.081 -8.774 -2.501 1.00 97.56 109 PRO A CA 1
ATOM 875 C C . PRO A 1 109 ? 5.386 -9.829 -3.373 1.00 97.56 109 PRO A C 1
ATOM 877 O O . PRO A 1 109 ? 5.595 -9.876 -4.588 1.00 97.56 109 PRO A O 1
ATOM 880 N N . ALA A 1 110 ? 4.559 -10.685 -2.767 1.00 97.62 110 ALA A N 1
ATOM 881 C CA . ALA A 1 110 ? 3.748 -11.666 -3.477 1.00 97.62 110 ALA A CA 1
ATOM 882 C C . ALA A 1 110 ? 2.805 -11.016 -4.508 1.00 97.62 110 ALA A C 1
ATOM 884 O O . ALA A 1 110 ? 2.643 -11.563 -5.600 1.00 97.62 110 ALA A O 1
ATOM 885 N N . ALA A 1 111 ? 2.239 -9.839 -4.209 1.00 96.44 111 ALA A N 1
ATOM 886 C CA . ALA A 1 111 ? 1.365 -9.111 -5.129 1.00 96.44 111 ALA A CA 1
ATOM 887 C C . ALA A 1 111 ? 2.133 -8.625 -6.370 1.00 96.44 111 ALA A C 1
ATOM 889 O O . ALA A 1 111 ? 1.716 -8.886 -7.501 1.00 96.44 111 ALA A O 1
ATOM 890 N N . ALA A 1 112 ? 3.304 -8.009 -6.174 1.00 97.81 112 ALA A N 1
ATOM 891 C CA . ALA A 1 112 ? 4.171 -7.565 -7.268 1.00 97.81 112 ALA A CA 1
ATOM 892 C C . ALA A 1 112 ? 4.625 -8.737 -8.153 1.00 97.81 112 ALA A C 1
ATOM 894 O O . ALA A 1 112 ? 4.623 -8.644 -9.383 1.00 97.81 112 ALA A O 1
ATOM 895 N N . TRP A 1 113 ? 4.957 -9.875 -7.535 1.00 98.19 113 TRP A N 1
ATOM 896 C CA . TRP A 1 113 ? 5.304 -11.096 -8.257 1.00 98.19 113 TRP A CA 1
ATOM 897 C C . TRP A 1 113 ? 4.138 -11.642 -9.090 1.00 98.19 113 TRP A C 1
ATOM 899 O O . TRP A 1 113 ? 4.336 -12.012 -10.249 1.00 98.19 113 TRP A O 1
ATOM 909 N N . ALA A 1 114 ? 2.924 -11.671 -8.529 1.00 97.88 114 ALA A N 1
ATOM 910 C CA . ALA A 1 114 ? 1.724 -12.117 -9.234 1.00 97.88 114 ALA A CA 1
ATOM 911 C C . ALA A 1 114 ? 1.424 -11.231 -10.455 1.00 97.88 114 ALA A C 1
ATOM 913 O O . ALA A 1 114 ? 1.176 -11.752 -11.545 1.00 97.88 114 ALA A O 1
ATOM 914 N N . ILE A 1 115 ? 1.535 -9.907 -10.300 1.00 97.25 115 ILE A N 1
ATOM 915 C CA . ILE A 1 115 ? 1.378 -8.950 -11.401 1.00 97.25 115 ILE A CA 1
ATOM 916 C C . ILE A 1 115 ? 2.439 -9.187 -12.480 1.00 97.25 115 ILE A C 1
ATOM 918 O O . ILE A 1 115 ? 2.086 -9.344 -13.646 1.00 97.25 115 ILE A O 1
ATOM 922 N N . ALA A 1 116 ? 3.721 -9.297 -12.118 1.00 97.62 116 ALA A N 1
ATOM 923 C CA . ALA A 1 116 ? 4.795 -9.544 -13.083 1.00 97.62 116 ALA A CA 1
ATOM 924 C C . ALA A 1 116 ? 4.590 -10.853 -13.865 1.00 97.62 116 ALA A C 1
ATOM 926 O O . ALA A 1 116 ? 4.769 -10.900 -15.082 1.00 97.62 116 ALA A O 1
ATOM 927 N N . ARG A 1 117 ? 4.145 -11.916 -13.183 1.00 97.38 117 ARG A N 1
ATOM 928 C CA . ARG A 1 117 ? 3.798 -13.204 -13.802 1.00 97.38 117 ARG A CA 1
ATOM 929 C C . ARG A 1 117 ? 2.652 -13.082 -14.805 1.00 97.38 117 ARG A C 1
ATOM 931 O O . ARG A 1 117 ? 2.721 -13.707 -15.863 1.00 97.38 117 ARG A O 1
ATOM 938 N N . ALA A 1 118 ? 1.615 -12.312 -14.481 1.00 97.25 118 ALA A N 1
ATOM 939 C CA . ALA A 1 118 ? 0.472 -12.086 -15.363 1.00 97.25 118 ALA A CA 1
ATOM 940 C C . ALA A 1 118 ? 0.816 -11.165 -16.551 1.00 97.25 118 ALA A C 1
ATOM 942 O O . ALA A 1 118 ? 0.311 -11.365 -17.655 1.00 97.25 118 ALA A O 1
ATOM 943 N N . TRP A 1 119 ? 1.713 -10.199 -16.346 1.00 97.69 119 TRP A N 1
ATOM 944 C CA . TRP A 1 119 ? 2.193 -9.260 -17.366 1.00 97.69 119 TRP A CA 1
ATOM 945 C C . TRP A 1 119 ? 3.219 -9.896 -18.329 1.00 97.69 119 TRP A C 1
ATOM 947 O O . TRP A 1 119 ? 3.336 -9.473 -19.479 1.00 97.69 119 TRP A O 1
ATOM 957 N N . LYS A 1 120 ? 3.892 -10.975 -17.901 1.00 94.38 120 LYS 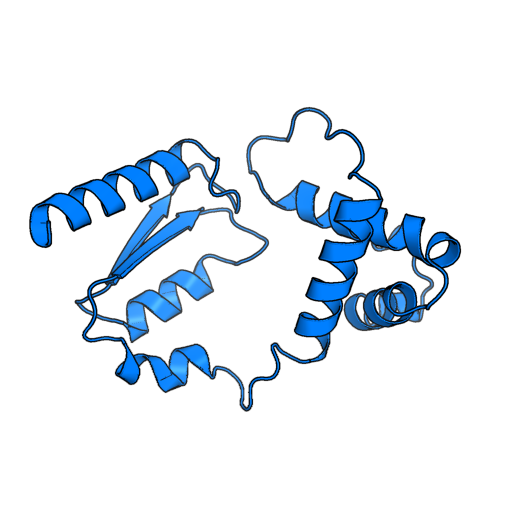A N 1
ATOM 958 C CA . LYS A 1 120 ? 4.814 -11.805 -18.699 1.00 94.38 120 LYS A CA 1
ATOM 959 C C . LYS A 1 120 ? 6.045 -11.032 -19.194 1.00 94.38 120 LYS A C 1
ATOM 961 O O . LYS A 1 120 ? 6.665 -10.306 -18.425 1.00 94.38 120 LYS A O 1
ATOM 966 N N . GLU A 1 121 ? 6.440 -11.223 -20.455 1.00 93.88 121 GLU A N 1
ATOM 967 C CA . GLU A 1 121 ? 7.691 -10.726 -21.031 1.00 93.88 121 GLU A CA 1
ATOM 968 C C . GLU A 1 121 ? 7.816 -9.195 -21.061 1.00 93.88 121 GLU A C 1
ATOM 970 O O . GLU A 1 121 ? 8.929 -8.679 -21.155 1.00 93.88 121 GLU A O 1
ATOM 975 N N . ASN A 1 122 ? 6.698 -8.469 -20.953 1.00 95.25 122 ASN A N 1
ATOM 976 C CA . ASN A 1 122 ? 6.691 -7.007 -20.982 1.00 95.25 122 ASN A CA 1
ATOM 977 C C . ASN A 1 122 ? 6.876 -6.364 -19.602 1.00 95.25 122 ASN A C 1
ATOM 979 O O . ASN A 1 122 ? 7.066 -5.151 -19.540 1.00 95.25 122 ASN A O 1
ATOM 983 N N . ALA A 1 123 ? 6.868 -7.139 -18.511 1.00 97.31 123 ALA A N 1
ATOM 984 C CA . ALA A 1 123 ? 7.163 -6.626 -17.177 1.00 97.31 123 ALA A CA 1
ATOM 985 C C . ALA A 1 123 ? 8.619 -6.846 -16.770 1.00 97.31 123 ALA A C 1
ATOM 987 O O . ALA A 1 123 ? 9.201 -7.917 -16.947 1.00 97.31 123 ALA A O 1
ATOM 988 N N . ARG A 1 124 ? 9.183 -5.826 -16.127 1.00 97.44 124 ARG A N 1
ATOM 989 C CA . ARG A 1 124 ? 10.487 -5.863 -15.469 1.00 97.44 124 ARG A CA 1
ATOM 990 C C . ARG A 1 124 ? 10.292 -5.660 -13.980 1.00 97.44 124 ARG A C 1
ATOM 992 O O . ARG A 1 124 ? 10.116 -4.535 -13.528 1.00 97.44 124 ARG A O 1
ATOM 999 N N . LEU A 1 125 ? 10.295 -6.763 -13.242 1.00 98.12 125 LEU A N 1
ATOM 1000 C CA . LEU A 1 125 ? 10.207 -6.750 -11.789 1.00 98.12 125 LEU A CA 1
ATOM 1001 C C . LEU A 1 125 ? 11.602 -6.683 -11.171 1.00 98.12 125 LEU A C 1
ATOM 1003 O O . LEU A 1 125 ? 12.439 -7.548 -11.426 1.00 98.12 125 LEU A O 1
ATOM 1007 N N . GLU A 1 126 ? 11.804 -5.696 -10.311 1.00 98.06 126 GLU A N 1
ATOM 1008 C CA . GLU A 1 126 ? 12.976 -5.544 -9.468 1.00 98.06 126 GLU A CA 1
ATOM 1009 C C . GLU A 1 126 ? 12.556 -5.588 -7.997 1.00 98.06 126 GLU A C 1
ATOM 1011 O O . GLU A 1 126 ? 11.772 -4.761 -7.530 1.00 98.06 126 GLU A O 1
ATOM 1016 N N . PHE A 1 127 ? 13.082 -6.573 -7.266 1.00 98.25 127 PHE A N 1
ATOM 1017 C CA . PHE A 1 127 ? 12.974 -6.589 -5.812 1.00 98.25 127 PHE A CA 1
ATOM 1018 C C . PHE A 1 127 ? 14.135 -5.810 -5.209 1.00 98.25 127 PHE A C 1
ATOM 1020 O O . PHE A 1 127 ? 15.282 -6.251 -5.296 1.00 98.25 127 PHE A O 1
ATOM 1027 N N . VAL A 1 128 ? 13.823 -4.697 -4.557 1.00 97.62 128 VAL A N 1
ATOM 1028 C CA . VAL A 1 128 ? 14.798 -3.849 -3.879 1.00 97.62 128 VAL A CA 1
ATOM 1029 C C . VAL A 1 128 ? 15.117 -4.485 -2.529 1.00 97.62 128 VAL A C 1
ATOM 1031 O O . VAL A 1 128 ? 14.259 -4.586 -1.651 1.00 97.62 128 VAL A O 1
ATOM 1034 N N . PHE A 1 129 ? 16.333 -5.015 -2.398 1.00 95.25 129 PHE A N 1
ATOM 1035 C CA . PHE A 1 129 ? 16.711 -5.882 -1.280 1.00 95.25 129 PHE A CA 1
ATOM 1036 C C . PHE A 1 129 ? 16.661 -5.172 0.078 1.00 95.25 129 PHE A C 1
ATOM 1038 O O . PHE A 1 129 ? 16.309 -5.800 1.069 1.00 95.25 129 PHE A O 1
ATOM 1045 N N . ASP A 1 130 ? 16.989 -3.888 0.115 1.00 92.19 130 ASP A N 1
ATOM 1046 C CA . ASP A 1 130 ? 17.133 -3.054 1.305 1.00 92.19 130 ASP A CA 1
ATOM 1047 C C . ASP A 1 130 ? 15.998 -2.025 1.460 1.00 92.19 130 ASP A C 1
ATOM 1049 O O . ASP A 1 130 ? 16.205 -0.976 2.064 1.00 92.19 130 ASP A O 1
ATOM 1053 N N . ALA A 1 131 ? 14.800 -2.329 0.941 1.00 94.94 131 ALA A N 1
ATOM 1054 C CA . ALA A 1 131 ? 13.637 -1.440 1.007 1.00 94.94 131 ALA A CA 1
ATOM 1055 C C . ALA A 1 131 ? 12.335 -2.126 1.465 1.00 94.94 131 ALA A C 1
ATOM 1057 O O . ALA A 1 131 ? 12.098 -3.318 1.219 1.00 94.94 131 ALA A O 1
ATOM 1058 N N . GLY A 1 132 ? 11.512 -1.343 2.157 1.00 94.31 132 GLY A N 1
ATOM 1059 C CA . GLY A 1 132 ? 10.124 -1.566 2.532 1.00 94.31 132 GLY A CA 1
ATOM 1060 C C . GLY A 1 132 ? 9.165 -0.934 1.519 1.00 94.31 132 GLY A C 1
ATOM 1061 O O . GLY A 1 132 ? 9.261 -1.195 0.323 1.00 94.31 132 GLY A O 1
ATOM 1062 N N . HIS A 1 133 ? 8.196 -0.152 1.994 1.00 95.12 133 HIS A N 1
ATOM 1063 C CA . HIS A 1 133 ? 7.108 0.378 1.163 1.00 95.12 133 HIS A CA 1
ATOM 1064 C C . HIS A 1 133 ? 7.432 1.734 0.513 1.00 95.12 133 HIS A C 1
ATOM 1066 O O . HIS A 1 133 ? 6.924 2.072 -0.556 1.00 95.12 133 HIS A O 1
ATOM 1072 N N . SER A 1 134 ? 8.258 2.551 1.166 1.00 93.44 134 SER A N 1
ATOM 1073 C CA . SER A 1 134 ? 8.476 3.940 0.778 1.00 93.44 134 SER A CA 1
ATOM 1074 C C . SER A 1 134 ? 9.184 4.054 -0.572 1.00 93.44 134 SER A C 1
ATOM 1076 O O . SER A 1 134 ? 10.311 3.592 -0.762 1.00 93.44 134 SER A O 1
ATOM 1078 N N . ALA A 1 135 ? 8.576 4.808 -1.491 1.00 92.88 135 ALA A N 1
ATOM 1079 C CA . ALA A 1 135 ? 9.214 5.197 -2.748 1.00 92.88 135 ALA A CA 1
ATOM 1080 C C . ALA A 1 135 ? 10.468 6.073 -2.547 1.00 92.88 135 ALA A C 1
ATOM 1082 O O . ALA A 1 135 ? 11.247 6.247 -3.480 1.00 92.88 135 ALA A O 1
ATOM 1083 N N . GLY A 1 136 ? 10.647 6.640 -1.348 1.00 92.38 136 GLY A N 1
ATOM 1084 C CA . GLY A 1 136 ? 11.793 7.471 -0.982 1.00 92.38 136 GLY A CA 1
ATOM 1085 C C . GLY A 1 136 ? 12.990 6.701 -0.421 1.00 92.38 136 GLY A C 1
ATOM 1086 O O . GLY A 1 136 ? 14.006 7.328 -0.124 1.00 92.38 136 GLY A O 1
ATOM 1087 N N . GLU A 1 137 ? 12.905 5.378 -0.248 1.00 92.06 137 GLU A N 1
ATOM 1088 C CA . GLU A 1 137 ? 14.071 4.596 0.174 1.00 92.06 137 GLU A CA 1
ATOM 1089 C C . GLU A 1 137 ? 15.146 4.582 -0.924 1.00 92.06 137 GLU A C 1
ATOM 1091 O O . GLU A 1 137 ? 14.801 4.438 -2.099 1.00 92.06 137 GLU A O 1
ATOM 1096 N N . PRO A 1 138 ? 16.447 4.713 -0.584 1.00 94.75 138 PRO A N 1
ATOM 1097 C CA . PRO A 1 138 ? 17.505 4.899 -1.580 1.00 94.75 138 PRO A CA 1
ATOM 1098 C C . PRO A 1 138 ? 17.518 3.847 -2.696 1.00 94.75 138 PRO A C 1
ATOM 1100 O O . PRO A 1 138 ? 17.637 4.208 -3.867 1.00 94.75 138 PRO A O 1
ATOM 1103 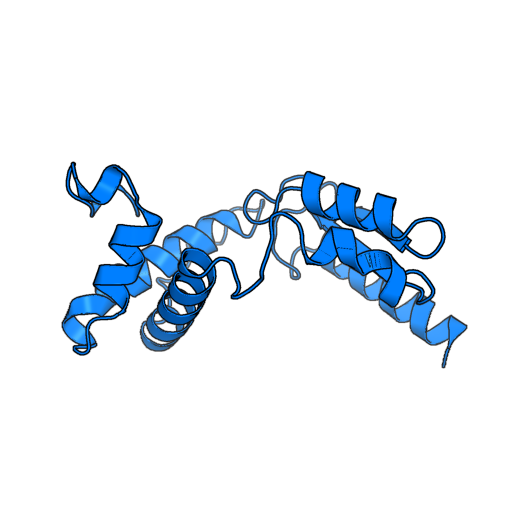N N . GLY A 1 139 ? 17.342 2.566 -2.354 1.00 95.38 139 GLY A N 1
ATOM 1104 C CA . GLY A 1 139 ? 17.269 1.486 -3.340 1.00 95.38 139 GLY A CA 1
ATOM 1105 C C . GLY A 1 139 ? 16.033 1.580 -4.243 1.00 95.38 139 GLY A C 1
ATOM 1106 O O . GLY A 1 139 ? 16.123 1.338 -5.446 1.00 95.38 139 GLY A O 1
ATOM 1107 N N . THR A 1 140 ? 14.885 1.993 -3.695 1.00 96.69 140 THR A N 1
ATOM 1108 C CA . THR A 1 140 ? 13.651 2.192 -4.469 1.00 96.69 140 THR A CA 1
ATOM 1109 C C . THR A 1 140 ? 13.784 3.385 -5.408 1.00 96.69 140 THR A C 1
ATOM 1111 O O . THR A 1 140 ? 13.416 3.286 -6.578 1.00 96.69 140 THR A O 1
ATOM 1114 N N . VAL A 1 141 ? 14.379 4.485 -4.939 1.00 97.56 141 VAL A N 1
ATOM 1115 C CA . VAL A 1 141 ? 14.680 5.658 -5.770 1.00 97.56 141 VAL A CA 1
ATOM 1116 C C . VAL A 1 141 ? 15.607 5.281 -6.926 1.00 97.56 141 VAL A C 1
ATOM 1118 O O . VAL A 1 141 ? 15.299 5.619 -8.066 1.00 97.56 141 VAL A O 1
ATOM 1121 N N . ASP A 1 142 ? 16.697 4.551 -6.669 1.00 98.00 142 ASP A N 1
ATOM 1122 C CA . ASP A 1 142 ? 17.608 4.080 -7.724 1.00 98.00 142 ASP A CA 1
ATOM 1123 C C . ASP A 1 142 ? 16.877 3.237 -8.782 1.00 98.00 142 ASP A C 1
ATOM 1125 O O . ASP A 1 142 ? 16.999 3.502 -9.982 1.00 98.00 142 ASP A O 1
ATOM 1129 N N . ALA A 1 143 ? 16.062 2.269 -8.350 1.00 98.06 143 ALA A N 1
ATOM 1130 C CA . ALA A 1 143 ? 15.287 1.421 -9.252 1.00 98.06 143 ALA A CA 1
ATOM 1131 C C . ALA A 1 143 ? 14.321 2.237 -10.131 1.00 98.06 143 ALA A C 1
ATOM 1133 O O . ALA A 1 143 ? 14.249 2.023 -11.346 1.00 98.06 143 ALA A O 1
ATOM 1134 N N . LEU A 1 144 ? 13.613 3.208 -9.543 1.00 98.19 144 LEU A N 1
ATOM 1135 C CA . LEU A 1 144 ? 12.687 4.089 -10.261 1.00 98.19 144 LEU A CA 1
ATOM 1136 C C . LEU A 1 144 ? 13.417 5.023 -11.242 1.00 98.19 144 LEU A C 1
ATOM 1138 O O . LEU A 1 144 ? 12.977 5.178 -12.385 1.00 98.19 144 LEU A O 1
ATOM 1142 N N . VAL A 1 145 ? 14.551 5.608 -10.845 1.00 98.44 145 VAL A N 1
ATOM 1143 C CA . VAL A 1 145 ? 15.368 6.462 -11.725 1.00 98.44 145 VAL A CA 1
ATOM 1144 C C . VAL A 1 145 ? 15.900 5.651 -12.907 1.00 98.44 145 VAL A C 1
ATOM 1146 O O . VAL A 1 145 ? 15.665 6.024 -14.053 1.00 98.44 145 VAL A O 1
ATOM 1149 N N . ARG A 1 146 ? 16.496 4.475 -12.674 1.00 98.12 146 ARG A N 1
ATOM 1150 C CA . ARG A 1 146 ? 16.960 3.603 -13.769 1.00 98.12 146 ARG A CA 1
ATOM 1151 C C . ARG A 1 146 ? 15.836 3.181 -14.711 1.00 98.12 146 ARG A C 1
ATOM 1153 O O . ARG A 1 146 ? 16.061 3.096 -15.921 1.00 98.12 146 ARG A O 1
ATOM 1160 N N . ALA A 1 147 ? 14.645 2.900 -14.180 1.00 97.88 147 ALA A N 1
ATOM 1161 C CA . ALA A 1 147 ? 13.478 2.569 -14.991 1.00 97.88 147 ALA A CA 1
ATOM 1162 C C . ALA A 1 147 ? 13.074 3.747 -15.890 1.00 97.88 147 ALA A C 1
ATOM 1164 O O . ALA A 1 147 ? 12.902 3.568 -17.095 1.00 97.88 147 ALA A O 1
ATOM 1165 N N . THR A 1 148 ? 12.979 4.955 -15.331 1.00 98.12 148 THR A N 1
ATOM 1166 C CA . THR A 1 148 ? 12.616 6.160 -16.096 1.00 98.12 148 THR A CA 1
ATOM 1167 C C . THR A 1 148 ? 13.678 6.552 -17.131 1.00 98.12 148 THR A C 1
ATOM 1169 O O . THR A 1 148 ? 13.314 6.863 -18.265 1.00 98.12 148 THR A O 1
ATOM 1172 N N . ASP A 1 149 ? 14.970 6.415 -16.825 1.00 98.25 149 ASP A N 1
ATOM 1173 C CA . ASP A 1 149 ? 16.066 6.624 -17.784 1.00 98.25 149 ASP A CA 1
ATOM 1174 C C . ASP A 1 149 ? 16.049 5.605 -18.939 1.00 98.25 149 ASP A C 1
ATOM 1176 O O . ASP A 1 149 ? 16.373 5.923 -20.086 1.00 98.25 149 ASP A O 1
ATOM 1180 N N . ASP A 1 150 ? 15.704 4.343 -18.665 1.00 96.94 150 ASP A N 1
ATOM 1181 C CA . ASP A 1 150 ? 15.542 3.311 -19.698 1.00 96.94 150 ASP A CA 1
ATOM 1182 C C . ASP A 1 150 ? 14.307 3.578 -20.574 1.00 96.94 150 ASP A C 1
ATOM 1184 O O . ASP A 1 150 ? 14.384 3.414 -21.791 1.00 96.94 150 ASP A O 1
ATOM 1188 N N . ILE A 1 151 ? 13.201 4.053 -19.989 1.00 96.62 151 ILE A N 1
ATOM 1189 C CA . ILE A 1 151 ? 12.013 4.499 -20.736 1.00 96.62 151 ILE A CA 1
ATOM 1190 C C . ILE A 1 151 ? 12.377 5.665 -21.662 1.00 96.62 151 ILE A C 1
ATOM 1192 O O . ILE A 1 151 ? 12.095 5.593 -22.859 1.00 96.62 151 ILE A O 1
ATOM 1196 N N . ALA A 1 152 ? 13.047 6.699 -21.142 1.00 97.94 152 ALA A N 1
ATOM 1197 C CA . ALA A 1 152 ? 13.439 7.871 -21.922 1.00 97.94 152 ALA A CA 1
ATOM 1198 C C . ALA A 1 152 ? 14.344 7.493 -23.103 1.00 97.94 152 ALA A C 1
ATOM 1200 O O . ALA A 1 152 ? 14.128 7.958 -24.214 1.00 97.94 152 ALA A O 1
ATOM 1201 N N . ARG A 1 153 ? 15.303 6.579 -22.904 1.00 97.00 153 ARG A N 1
ATOM 1202 C CA . ARG A 1 153 ? 16.177 6.096 -23.989 1.00 97.00 153 ARG A CA 1
ATOM 1203 C C . ARG A 1 153 ? 15.461 5.269 -25.058 1.00 97.00 153 ARG A C 1
ATOM 1205 O O . ARG A 1 153 ? 15.964 5.178 -26.173 1.00 97.00 153 ARG A O 1
ATOM 1212 N N . ARG A 1 154 ? 14.358 4.596 -24.722 1.00 93.81 154 ARG A N 1
ATOM 1213 C CA . ARG A 1 154 ? 13.625 3.718 -25.656 1.00 93.81 154 ARG A CA 1
ATOM 1214 C C . ARG A 1 154 ? 12.536 4.430 -26.435 1.00 93.81 154 ARG A C 1
ATOM 1216 O O . ARG A 1 154 ? 12.217 3.987 -27.536 1.00 93.81 154 ARG A O 1
ATOM 1223 N N . PHE A 1 155 ? 11.934 5.454 -25.838 1.00 92.88 155 PHE A N 1
ATOM 1224 C CA . PHE A 1 155 ? 10.693 6.051 -26.332 1.00 92.88 155 PHE A CA 1
ATOM 1225 C C . PHE A 1 155 ? 10.724 7.581 -26.445 1.00 92.88 155 PHE A C 1
ATOM 1227 O O . PHE A 1 155 ? 9.750 8.141 -26.945 1.00 92.88 155 PHE A O 1
ATOM 1234 N N . GLY A 1 156 ? 11.779 8.249 -25.967 1.00 83.81 156 GLY A N 1
ATOM 1235 C CA . GLY A 1 156 ? 12.009 9.689 -26.144 1.00 83.81 156 GLY A CA 1
ATOM 1236 C C . GLY A 1 156 ? 12.849 9.981 -27.377 1.00 83.81 156 GLY A C 1
ATOM 1237 O O . GLY A 1 156 ? 12.532 10.982 -28.055 1.00 83.81 156 GLY A O 1
#

Sequence (156 aa):
DLVSRLDEQEKQDVLAAYHARLMQEDVNARQEDAIAWADWENSLISIASPEPSSRSNPARADAISRIETHYFVNRGFFEGENPLLENMDRIRHIPGYIAQGRYDVITPPAAAWAIARAWKENARLEFVFDAGHSAGEPGTVDALVRATDDIARRFG